Protein AF-A0A7S2YIZ9-F1 (afdb_monomer_lite)

Foldseek 3Di:
DLVVLLVVLVVVCVPDPPCPSVCCLLQPPLQVQLVVLLVQLVCLVVLVQLQLLLDDDQCPPNRPRHDDLPCCVVVVHDPSNSVSNVLSVLSNVLSVQSNVCSVVVRNQVSLVSVLVSLVVCVVSLVSCLVVQRDRPPDDGQDPPVSSVVSVVVSSNSNNSSCVSNPD

Structure (mmCIF, N/CA/C/O backbone):
data_AF-A0A7S2YIZ9-F1
#
_entry.id   AF-A0A7S2YIZ9-F1
#
loop_
_atom_site.group_PDB
_atom_site.id
_atom_site.type_symbol
_atom_site.label_atom_id
_atom_site.label_alt_id
_atom_site.label_comp_id
_atom_site.label_asym_id
_atom_site.label_entity_id
_atom_site.label_seq_id
_atom_site.pdbx_PDB_ins_code
_atom_site.Cartn_x
_atom_site.Cartn_y
_atom_site.Cartn_z
_atom_site.occupancy
_atom_site.B_iso_or_equiv
_atom_site.auth_seq_id
_atom_site.auth_comp_id
_atom_site.auth_asym_id
_atom_site.auth_atom_id
_atom_site.pdbx_PDB_model_num
ATOM 1 N N . GLY A 1 1 ? -8.568 -10.399 -10.401 1.00 89.31 1 GLY A N 1
ATOM 2 C CA . GLY A 1 1 ? -8.151 -8.989 -10.452 1.00 89.31 1 GLY A CA 1
ATOM 3 C C . GLY A 1 1 ? -6.681 -8.906 -10.782 1.00 89.31 1 GLY A C 1
ATOM 4 O O . GLY A 1 1 ? -6.364 -8.804 -11.953 1.00 89.31 1 GLY A O 1
ATOM 5 N N . THR A 1 2 ? -5.806 -9.044 -9.784 1.00 94.69 2 THR A N 1
ATOM 6 C CA . THR A 1 2 ? -4.341 -8.940 -9.934 1.00 94.69 2 THR A CA 1
ATOM 7 C C . THR A 1 2 ? -3.760 -9.773 -11.078 1.00 94.69 2 THR A C 1
ATOM 9 O O . THR A 1 2 ? -3.063 -9.209 -11.907 1.00 94.69 2 THR A O 1
ATOM 12 N N . TYR A 1 3 ? -4.108 -11.063 -11.191 1.00 95.75 3 TYR A N 1
ATOM 13 C CA . TYR A 1 3 ? -3.648 -11.918 -12.300 1.00 95.75 3 TYR A CA 1
ATOM 14 C C . TYR A 1 3 ? -3.951 -11.334 -13.685 1.00 95.75 3 TYR A C 1
ATOM 16 O O . TYR A 1 3 ? -3.060 -11.272 -14.512 1.00 95.75 3 TYR A O 1
ATOM 24 N N . LEU A 1 4 ? -5.153 -10.789 -13.906 1.00 96.50 4 LEU A N 1
ATOM 25 C CA . LEU A 1 4 ? -5.498 -10.164 -15.190 1.00 96.50 4 LEU A CA 1
ATOM 26 C C . LEU A 1 4 ? -4.631 -8.935 -15.493 1.00 96.50 4 LEU A C 1
ATOM 28 O O . LEU A 1 4 ? -4.372 -8.637 -16.653 1.00 96.50 4 LEU A O 1
ATOM 32 N N . VAL A 1 5 ? -4.204 -8.201 -14.460 1.00 96.81 5 VAL A N 1
ATOM 33 C CA . VAL A 1 5 ? -3.287 -7.067 -14.633 1.00 96.81 5 VAL A CA 1
ATOM 34 C C . VAL A 1 5 ? -1.872 -7.564 -14.923 1.00 96.81 5 VAL A C 1
ATOM 36 O O . VAL A 1 5 ? -1.202 -6.972 -15.759 1.00 96.81 5 VAL A O 1
ATOM 39 N N . ILE A 1 6 ? -1.429 -8.651 -14.282 1.00 96.69 6 ILE A N 1
ATOM 40 C CA . ILE A 1 6 ? -0.139 -9.290 -14.581 1.00 96.69 6 ILE A CA 1
ATOM 41 C C . ILE A 1 6 ? -0.124 -9.775 -16.034 1.00 96.69 6 ILE A C 1
ATOM 43 O O . ILE A 1 6 ? 0.756 -9.355 -16.776 1.00 96.69 6 ILE A O 1
ATOM 47 N N . ASP A 1 7 ? -1.135 -10.536 -16.460 1.00 97.06 7 ASP A N 1
ATOM 48 C CA . ASP A 1 7 ? -1.273 -11.028 -17.838 1.00 97.06 7 ASP A CA 1
ATOM 49 C C . ASP A 1 7 ? -1.272 -9.868 -18.846 1.00 97.06 7 ASP A C 1
ATOM 51 O O . ASP A 1 7 ? -0.647 -9.934 -19.904 1.00 97.06 7 ASP A O 1
ATOM 55 N N . PHE A 1 8 ? -1.948 -8.762 -18.515 1.00 97.12 8 PHE A N 1
ATOM 56 C CA . PHE A 1 8 ? -1.928 -7.561 -19.346 1.00 97.12 8 PHE A CA 1
ATOM 57 C C . PHE A 1 8 ? -0.529 -6.934 -19.426 1.00 97.12 8 PHE A C 1
ATOM 59 O O . PHE A 1 8 ? -0.097 -6.549 -20.509 1.00 97.12 8 PHE A O 1
ATOM 66 N N . LEU A 1 9 ? 0.194 -6.834 -18.308 1.00 96.31 9 LEU A N 1
ATOM 67 C CA . LEU A 1 9 ? 1.562 -6.315 -18.295 1.00 96.31 9 LEU A CA 1
ATOM 68 C C . LEU A 1 9 ? 2.528 -7.237 -19.052 1.00 96.31 9 LEU A C 1
ATOM 70 O O . LEU A 1 9 ? 3.397 -6.733 -19.751 1.00 96.31 9 LEU A O 1
ATOM 74 N N . GLU A 1 10 ? 2.357 -8.557 -18.968 1.00 95.94 10 GLU A N 1
ATOM 75 C CA . GLU A 1 10 ? 3.100 -9.539 -19.772 1.00 95.94 10 GLU A CA 1
ATOM 76 C C . GLU A 1 10 ? 2.805 -9.388 -21.268 1.00 95.94 10 GLU A C 1
ATOM 78 O O . GLU A 1 10 ? 3.720 -9.418 -22.088 1.00 95.94 10 GLU A O 1
ATOM 83 N N . PHE A 1 11 ? 1.547 -9.145 -21.641 1.00 96.69 11 PHE A N 1
ATOM 84 C CA . PHE A 1 11 ? 1.198 -8.821 -23.022 1.00 96.69 11 PHE A CA 1
ATOM 85 C C . PHE A 1 11 ? 1.867 -7.520 -23.495 1.00 96.69 11 PHE A C 1
ATOM 87 O O . PHE A 1 11 ? 2.389 -7.473 -24.607 1.00 96.69 11 PHE A O 1
ATOM 94 N N .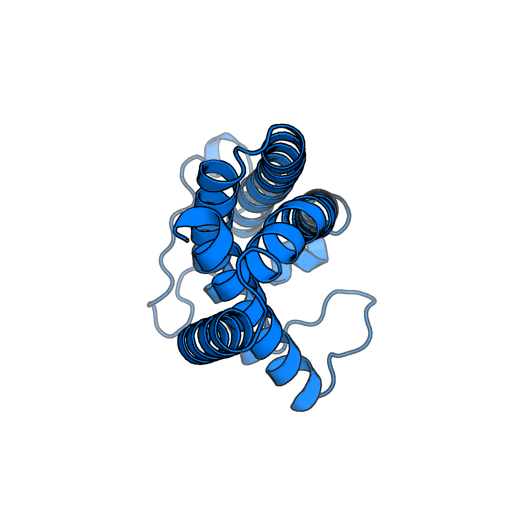 VAL A 1 12 ? 1.882 -6.474 -22.659 1.00 96.12 12 VAL A N 1
ATOM 95 C CA . VAL A 1 12 ? 2.567 -5.205 -22.965 1.00 96.12 12 VAL A CA 1
ATOM 96 C C . VAL A 1 12 ? 4.073 -5.418 -23.130 1.00 96.12 12 VAL A C 1
ATOM 98 O O . VAL A 1 12 ? 4.666 -4.897 -24.070 1.00 96.12 12 VAL A O 1
ATOM 101 N N . GLU A 1 13 ? 4.691 -6.199 -22.251 1.00 95.56 13 GLU A N 1
ATOM 102 C CA . GLU A 1 13 ? 6.101 -6.576 -22.342 1.00 95.56 13 GLU A CA 1
ATOM 103 C C . GLU A 1 13 ? 6.406 -7.324 -23.646 1.00 95.56 13 GLU A C 1
ATOM 105 O O . GLU A 1 13 ? 7.380 -7.005 -24.323 1.00 95.56 13 GLU A O 1
ATOM 110 N N . TRP A 1 14 ? 5.526 -8.243 -24.051 1.00 95.88 14 TRP A N 1
ATOM 111 C CA . TRP A 1 14 ? 5.671 -9.031 -25.274 1.00 95.88 14 TRP A CA 1
ATOM 112 C C . TRP A 1 14 ? 5.594 -8.201 -26.567 1.00 95.88 14 TRP A C 1
ATOM 114 O O . TRP A 1 14 ? 6.283 -8.518 -27.537 1.00 95.88 14 TRP A O 1
ATOM 124 N N . ILE A 1 15 ? 4.768 -7.147 -26.612 1.00 97.00 15 ILE A N 1
ATOM 125 C CA . ILE A 1 15 ? 4.649 -6.286 -27.806 1.00 97.00 15 ILE A CA 1
ATOM 126 C C . ILE A 1 15 ? 5.732 -5.205 -27.889 1.00 97.00 15 ILE A C 1
ATOM 128 O O . ILE A 1 15 ? 5.941 -4.630 -28.961 1.00 97.00 15 ILE A O 1
ATOM 132 N N . LEU A 1 16 ? 6.376 -4.870 -26.769 1.00 95.69 16 LEU A N 1
ATOM 133 C CA . LEU A 1 16 ? 7.404 -3.838 -26.729 1.00 95.69 16 LEU A CA 1
ATOM 134 C C . LEU A 1 16 ? 8.746 -4.381 -27.244 1.00 95.69 16 LEU A C 1
ATOM 136 O O . LEU A 1 16 ? 9.036 -5.568 -27.114 1.00 95.69 16 LEU A O 1
ATOM 140 N N . PRO A 1 17 ? 9.610 -3.522 -27.817 1.00 96.50 17 PRO A N 1
ATOM 141 C CA . PRO A 1 17 ? 10.963 -3.937 -28.159 1.00 96.50 17 PRO A CA 1
ATOM 142 C C . PRO A 1 17 ? 11.723 -4.422 -26.917 1.00 96.50 17 PRO A C 1
ATOM 144 O O . PRO A 1 17 ? 11.559 -3.871 -25.827 1.00 96.50 17 PRO A O 1
ATOM 147 N N . ASN A 1 18 ? 12.597 -5.415 -27.097 1.00 93.12 18 ASN A N 1
ATOM 148 C CA . ASN A 1 18 ? 13.386 -5.999 -26.008 1.00 93.12 18 ASN A CA 1
ATOM 149 C C . ASN A 1 18 ? 14.055 -4.918 -25.139 1.00 93.12 18 ASN A C 1
ATOM 151 O O . ASN A 1 18 ? 14.715 -4.015 -25.657 1.00 93.12 18 ASN A O 1
ATOM 155 N N . GLY A 1 19 ? 13.881 -5.020 -23.819 1.00 90.25 19 GLY A N 1
ATOM 156 C CA . GLY A 1 19 ? 14.438 -4.096 -22.828 1.00 90.25 19 GLY A CA 1
ATOM 157 C C . GLY A 1 19 ? 13.652 -2.796 -22.614 1.00 90.25 19 GLY A C 1
ATOM 158 O O . GLY A 1 19 ? 13.910 -2.100 -21.638 1.00 90.25 19 GLY A O 1
ATOM 159 N N . TYR A 1 20 ? 12.670 -2.445 -23.457 1.00 94.62 20 TYR A N 1
ATOM 160 C CA . TYR A 1 20 ? 11.858 -1.236 -23.230 1.00 94.62 20 TYR A CA 1
ATOM 161 C C . TYR A 1 20 ? 10.965 -1.365 -21.997 1.00 94.62 20 TYR A C 1
ATOM 163 O O . TYR A 1 20 ? 10.809 -0.398 -21.252 1.00 94.62 20 TYR A O 1
ATOM 171 N N . PHE A 1 21 ? 10.380 -2.546 -21.784 1.00 94.56 21 PHE A N 1
ATOM 172 C CA . PHE A 1 21 ? 9.563 -2.801 -20.602 1.00 94.56 21 PHE A CA 1
ATOM 173 C C . PHE A 1 21 ? 10.406 -2.739 -19.326 1.00 94.56 21 PHE A C 1
ATOM 175 O O . PHE A 1 21 ? 10.013 -2.047 -18.393 1.00 94.56 21 PHE A O 1
ATOM 182 N N . ASP A 1 22 ? 11.590 -3.362 -19.323 1.00 91.69 22 ASP A N 1
ATOM 183 C CA . ASP A 1 22 ? 12.531 -3.301 -18.199 1.00 91.69 22 ASP A CA 1
ATOM 184 C C . ASP A 1 22 ? 12.918 -1.857 -17.870 1.00 91.69 22 ASP A C 1
ATOM 186 O O . ASP A 1 22 ? 12.794 -1.424 -16.729 1.00 91.69 22 ASP A O 1
ATOM 190 N N . LEU A 1 23 ? 13.292 -1.063 -18.882 1.00 91.00 23 LEU A N 1
ATOM 191 C CA . LEU A 1 23 ? 13.605 0.356 -18.698 1.00 91.00 23 LEU A CA 1
ATOM 192 C C . LEU A 1 23 ? 12.417 1.130 -18.114 1.00 91.00 23 LEU A C 1
ATOM 194 O O . LEU A 1 23 ? 12.582 1.941 -17.205 1.00 91.00 23 LEU A O 1
ATOM 198 N N . TRP A 1 24 ? 11.207 0.895 -18.618 1.00 92.69 24 TRP A N 1
ATOM 199 C CA . TRP A 1 24 ? 10.020 1.552 -18.082 1.00 92.69 24 TRP A CA 1
ATOM 200 C C . TRP A 1 24 ? 9.763 1.147 -16.624 1.00 92.69 24 TRP A C 1
ATOM 202 O O . TRP A 1 24 ? 9.611 2.027 -15.771 1.00 92.69 24 TRP A O 1
ATOM 212 N N . ARG A 1 25 ? 9.763 -0.155 -16.329 1.00 93.56 25 ARG A N 1
ATOM 213 C CA . ARG A 1 25 ? 9.562 -0.720 -14.991 1.00 93.56 25 ARG A CA 1
ATOM 214 C C . ARG A 1 25 ? 10.587 -0.169 -14.005 1.00 93.56 25 ARG A C 1
ATOM 216 O O . ARG A 1 25 ? 10.210 0.435 -13.003 1.00 93.56 25 ARG A O 1
ATOM 223 N N . ASP A 1 26 ? 11.870 -0.328 -14.305 1.00 87.81 26 ASP A N 1
ATOM 224 C CA . ASP A 1 26 ? 12.954 -0.119 -13.345 1.00 87.81 26 ASP A CA 1
ATOM 225 C C . ASP A 1 26 ? 13.184 1.363 -13.038 1.00 87.81 26 ASP A C 1
ATOM 227 O O . ASP A 1 26 ? 13.432 1.725 -11.887 1.00 87.81 26 ASP A O 1
ATOM 231 N N . TYR A 1 27 ? 13.027 2.245 -14.032 1.00 85.94 27 TYR A N 1
ATOM 232 C CA . TYR A 1 27 ? 13.240 3.680 -13.832 1.00 85.94 27 TYR A CA 1
ATOM 233 C C . TYR A 1 27 ? 12.012 4.421 -13.316 1.00 85.94 27 TYR A C 1
ATOM 235 O O . TYR A 1 27 ? 12.160 5.438 -12.635 1.00 85.94 27 TYR A O 1
ATOM 243 N N . THR A 1 28 ? 10.801 3.968 -13.654 1.00 89.50 28 THR A N 1
ATOM 244 C CA . THR A 1 28 ? 9.597 4.776 -13.402 1.00 89.50 28 THR A CA 1
ATOM 245 C C . THR A 1 28 ? 8.678 4.225 -12.327 1.00 89.50 28 THR A C 1
ATOM 247 O O . THR A 1 28 ? 7.821 4.972 -11.869 1.00 89.50 28 THR A O 1
ATOM 250 N N . TRP A 1 29 ? 8.819 2.971 -11.887 1.00 95.62 29 TRP A N 1
ATOM 251 C CA . TRP A 1 29 ? 7.889 2.408 -10.900 1.00 95.62 29 TRP A CA 1
ATOM 252 C C . TRP A 1 29 ? 8.371 2.545 -9.452 1.00 95.62 29 TRP A C 1
ATOM 254 O O . TRP A 1 29 ? 7.582 3.029 -8.636 1.00 95.62 29 TRP A O 1
ATOM 264 N N . PRO A 1 30 ? 9.623 2.188 -9.087 1.00 96.62 30 PRO A N 1
ATOM 265 C CA . PRO A 1 30 ? 10.024 2.144 -7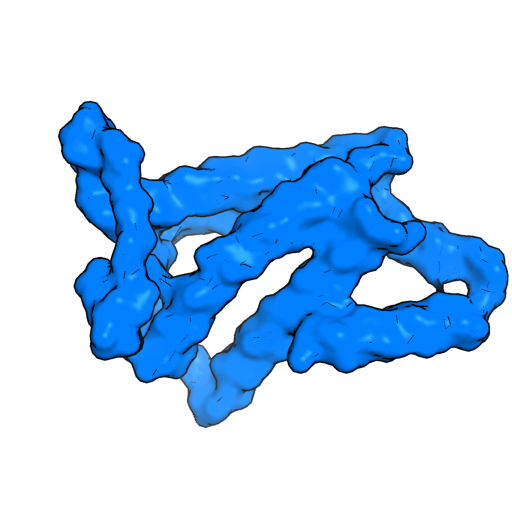.681 1.00 96.62 30 PRO A CA 1
ATOM 266 C C . PRO A 1 30 ? 9.892 3.492 -6.972 1.00 96.62 30 PRO A C 1
ATOM 268 O O . PRO A 1 30 ? 9.367 3.559 -5.862 1.00 96.62 30 PRO A O 1
ATOM 271 N N . VAL A 1 31 ? 10.328 4.579 -7.621 1.00 95.44 31 VAL A N 1
ATOM 272 C CA . VAL A 1 31 ? 10.343 5.907 -6.993 1.00 95.44 31 VAL A CA 1
ATOM 273 C C . VAL A 1 31 ? 8.924 6.444 -6.764 1.00 95.44 31 VAL A C 1
ATOM 275 O O . VAL A 1 31 ? 8.602 6.752 -5.615 1.00 95.44 31 VAL A O 1
ATOM 278 N N . PRO A 1 32 ? 8.030 6.523 -7.771 1.00 95.75 32 PRO A N 1
ATOM 279 C CA . PRO A 1 32 ? 6.666 6.999 -7.547 1.00 95.75 32 PRO A CA 1
ATOM 280 C C . PRO A 1 32 ? 5.854 6.105 -6.608 1.00 95.75 32 PRO A C 1
ATOM 282 O O . PRO A 1 32 ? 5.166 6.628 -5.733 1.00 95.75 32 PRO A O 1
ATOM 285 N N . LEU A 1 33 ? 5.951 4.775 -6.735 1.00 96.88 33 LEU A N 1
ATOM 286 C CA . LEU A 1 33 ? 5.251 3.859 -5.828 1.00 96.88 33 LEU A CA 1
ATOM 287 C C . LEU A 1 33 ? 5.757 4.008 -4.393 1.00 96.88 33 LEU A C 1
ATOM 289 O O . LEU A 1 33 ? 4.956 4.077 -3.463 1.00 96.88 33 LEU A O 1
ATOM 293 N N . GLY A 1 34 ? 7.072 4.121 -4.206 1.00 97.38 34 GLY A N 1
ATOM 294 C CA . GLY A 1 34 ? 7.646 4.318 -2.883 1.00 97.38 34 GLY A CA 1
ATOM 295 C C . GLY A 1 34 ? 7.221 5.645 -2.255 1.00 97.38 34 GLY A C 1
ATOM 296 O O . GLY A 1 34 ? 6.889 5.672 -1.073 1.00 97.38 34 GLY A O 1
ATOM 297 N N . LEU A 1 35 ? 7.119 6.723 -3.041 1.00 97.81 35 LEU A N 1
ATOM 298 C CA . LEU A 1 35 ? 6.596 8.010 -2.567 1.00 97.81 35 LEU A CA 1
ATOM 299 C C . LEU A 1 35 ? 5.126 7.921 -2.140 1.00 97.81 35 LEU A C 1
ATOM 301 O O . LEU A 1 35 ? 4.759 8.494 -1.115 1.00 97.81 35 LEU A O 1
ATOM 305 N N . ILE A 1 36 ? 4.293 7.185 -2.885 1.00 96.44 36 ILE A N 1
ATOM 306 C CA . ILE A 1 36 ? 2.887 6.951 -2.521 1.00 96.44 36 ILE A CA 1
ATOM 307 C C . ILE A 1 36 ? 2.798 6.222 -1.176 1.00 96.44 36 ILE A C 1
ATOM 309 O O . ILE A 1 36 ? 2.051 6.656 -0.302 1.00 96.44 36 ILE A O 1
ATOM 313 N N . TYR A 1 37 ? 3.589 5.164 -0.976 1.00 97.69 37 TYR A N 1
ATOM 314 C CA . TYR A 1 37 ? 3.604 4.410 0.283 1.00 97.69 37 TYR A CA 1
ATOM 315 C C . TYR A 1 37 ? 4.199 5.208 1.447 1.00 97.69 37 TYR A C 1
ATOM 317 O O . TYR A 1 37 ? 3.696 5.131 2.563 1.00 97.69 37 TYR A O 1
ATOM 325 N N . MET A 1 38 ? 5.205 6.051 1.199 1.00 98.31 38 MET A N 1
ATOM 326 C CA . MET A 1 38 ? 5.687 6.998 2.206 1.00 98.31 38 MET A CA 1
ATOM 327 C C . MET A 1 38 ? 4.599 7.985 2.627 1.00 98.31 38 MET A C 1
ATOM 329 O O . MET A 1 38 ? 4.418 8.226 3.820 1.00 98.31 38 MET A O 1
ATOM 333 N N . ALA A 1 39 ? 3.855 8.539 1.669 1.00 97.62 39 ALA A N 1
ATOM 334 C CA . ALA A 1 39 ? 2.753 9.444 1.963 1.00 97.62 39 ALA A CA 1
ATOM 335 C C . ALA A 1 39 ? 1.622 8.738 2.732 1.00 97.62 39 ALA A C 1
ATOM 337 O O . ALA A 1 39 ? 1.119 9.298 3.707 1.00 97.62 39 ALA A O 1
ATOM 338 N N . ALA A 1 40 ? 1.264 7.510 2.342 1.00 94.81 40 ALA A N 1
ATOM 339 C CA . ALA A 1 40 ? 0.287 6.683 3.052 1.00 94.81 40 ALA A CA 1
ATOM 340 C C . ALA A 1 40 ? 0.732 6.400 4.497 1.00 94.81 40 ALA A C 1
ATOM 342 O O . ALA A 1 40 ? -0.002 6.701 5.439 1.00 94.81 40 ALA A O 1
ATOM 343 N N . GLY A 1 41 ? 1.992 5.998 4.686 1.00 97.00 41 GLY A N 1
ATOM 344 C CA . GLY A 1 41 ? 2.553 5.745 6.008 1.00 97.00 41 GLY A CA 1
ATOM 345 C C . GLY A 1 41 ? 2.544 6.977 6.917 1.00 97.00 41 GLY A C 1
ATOM 346 O O . GLY A 1 41 ? 2.228 6.862 8.097 1.00 97.00 41 GLY A O 1
ATOM 347 N N . VAL A 1 42 ? 2.804 8.180 6.387 1.00 97.69 42 VAL A N 1
ATOM 348 C CA . VAL A 1 42 ? 2.629 9.439 7.142 1.00 97.69 42 VAL A CA 1
ATOM 349 C C . VAL A 1 42 ? 1.154 9.690 7.476 1.00 97.69 42 VAL A C 1
ATOM 351 O O . VAL A 1 42 ? 0.837 10.122 8.588 1.00 97.69 42 VAL A O 1
ATOM 354 N N . ALA A 1 43 ? 0.241 9.407 6.545 1.00 94.94 43 ALA A N 1
ATOM 355 C CA . ALA A 1 43 ? -1.191 9.622 6.726 1.00 94.94 43 ALA A CA 1
ATOM 356 C C . ALA A 1 43 ? -1.789 8.770 7.860 1.00 94.94 43 ALA A C 1
ATOM 358 O O . ALA A 1 43 ? -2.661 9.268 8.569 1.00 94.94 43 ALA A O 1
ATOM 359 N N . HIS A 1 44 ? -1.267 7.566 8.120 1.00 95.50 44 HIS A N 1
ATOM 360 C CA . HIS A 1 44 ? -1.667 6.741 9.273 1.00 95.50 44 HIS A CA 1
ATOM 361 C C . HIS A 1 44 ? -1.503 7.471 10.619 1.00 95.50 44 HIS A C 1
ATOM 363 O O . HIS A 1 44 ? -2.267 7.238 11.559 1.00 95.50 44 HIS A O 1
ATOM 369 N N . PHE A 1 45 ? -0.527 8.378 10.724 1.00 96.00 45 PHE A N 1
ATOM 370 C CA . PHE A 1 45 ? -0.292 9.182 11.926 1.00 96.00 45 PHE A CA 1
ATOM 371 C C . PHE A 1 45 ? -0.994 10.538 11.860 1.00 96.00 45 PHE A C 1
ATOM 373 O O . PHE A 1 45 ? -1.594 10.968 12.842 1.00 96.00 45 PHE A O 1
ATOM 380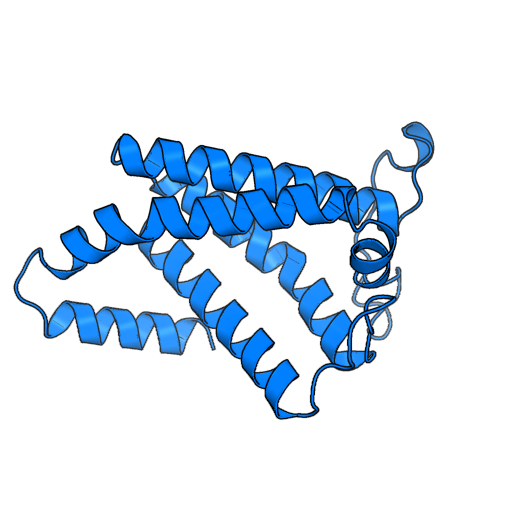 N N . ALA A 1 46 ? -0.939 11.207 10.706 1.00 95.12 46 ALA A N 1
ATOM 381 C CA . ALA A 1 46 ? -1.504 12.545 10.533 1.00 95.12 46 ALA A CA 1
ATOM 382 C C . ALA A 1 46 ? -3.043 12.551 10.510 1.00 95.12 46 ALA A C 1
ATOM 384 O O . ALA A 1 46 ? -3.664 13.515 10.947 1.00 95.12 46 ALA A O 1
ATOM 385 N N . LEU A 1 47 ? -3.656 11.473 10.014 1.00 92.75 47 LEU A N 1
ATOM 386 C CA . LEU A 1 47 ? -5.102 11.297 9.863 1.00 92.75 47 LEU A CA 1
ATOM 387 C C . LEU A 1 47 ? -5.592 10.092 10.673 1.00 92.75 47 LEU A C 1
ATOM 389 O O . LEU A 1 47 ? -6.453 9.339 10.218 1.00 92.75 47 LEU A O 1
ATOM 393 N N . LYS A 1 48 ? -5.034 9.913 11.876 1.00 93.00 48 LYS A N 1
ATOM 394 C CA . LYS A 1 48 ? -5.257 8.757 12.754 1.00 93.00 48 LYS A CA 1
ATOM 395 C C . LYS A 1 48 ? -6.715 8.298 12.793 1.00 93.00 48 LYS A C 1
ATOM 397 O O . LYS A 1 48 ? -6.971 7.142 12.490 1.00 93.00 48 LYS A O 1
ATOM 402 N N . ASP A 1 49 ? -7.654 9.189 13.114 1.00 91.06 49 ASP A N 1
ATOM 403 C CA . ASP A 1 49 ? -9.072 8.829 13.278 1.00 91.06 49 ASP A CA 1
ATOM 404 C C . ASP A 1 49 ? -9.696 8.264 11.993 1.00 91.06 49 ASP A C 1
ATOM 406 O O . ASP A 1 49 ? -10.572 7.406 12.047 1.00 91.06 49 ASP A O 1
ATOM 410 N N . SER A 1 50 ? -9.229 8.720 10.825 1.00 89.31 50 SER A N 1
ATOM 411 C CA . SER A 1 50 ? -9.682 8.190 9.536 1.00 89.31 50 SER A CA 1
ATOM 412 C C . SER A 1 50 ? -9.170 6.774 9.305 1.00 89.31 50 SER A C 1
ATOM 414 O O . SER A 1 50 ? -9.932 5.918 8.869 1.00 89.31 50 SER A O 1
ATOM 416 N N . PHE A 1 51 ? -7.893 6.519 9.591 1.00 91.69 51 PHE A N 1
ATOM 417 C CA . PHE A 1 51 ? -7.275 5.223 9.315 1.00 91.69 51 PHE A CA 1
ATOM 418 C C . PHE A 1 51 ? -7.607 4.167 10.372 1.00 91.69 51 PHE A C 1
ATOM 420 O O . PHE A 1 51 ? -7.830 3.009 10.025 1.00 91.69 51 PHE A O 1
ATOM 427 N N . THR A 1 52 ? -7.737 4.541 11.647 1.00 94.38 52 THR A N 1
ATOM 428 C CA . THR A 1 52 ? -8.205 3.613 12.686 1.00 94.38 52 THR A CA 1
ATOM 429 C C . THR A 1 52 ? -9.639 3.155 12.424 1.00 94.38 52 THR A C 1
ATOM 431 O O . THR A 1 52 ? -9.943 1.986 12.646 1.00 94.38 52 THR A O 1
ATOM 434 N N . ALA A 1 53 ? -10.498 4.016 11.865 1.00 91.75 53 ALA A N 1
ATOM 435 C CA . ALA A 1 53 ? -11.854 3.640 11.458 1.00 91.75 53 ALA A CA 1
ATOM 436 C C . ALA A 1 53 ? -11.890 2.585 10.333 1.00 91.75 53 ALA A C 1
ATOM 438 O O . ALA A 1 53 ? -12.888 1.878 10.185 1.00 91.75 53 ALA A O 1
ATOM 439 N N . MET A 1 54 ? -10.816 2.459 9.545 1.00 91.44 54 MET A N 1
ATOM 440 C CA . MET A 1 54 ? -10.701 1.458 8.478 1.00 91.44 54 MET A CA 1
ATOM 441 C C . MET A 1 54 ? -10.250 0.087 8.992 1.00 91.44 54 MET A C 1
ATOM 443 O O . MET A 1 54 ? -10.343 -0.895 8.253 1.00 91.44 54 MET A O 1
ATOM 447 N N . VAL A 1 55 ? -9.759 -0.008 10.233 1.00 94.69 55 VAL A N 1
ATOM 448 C CA . VAL A 1 55 ? -9.327 -1.286 10.803 1.00 94.69 55 VAL A CA 1
ATOM 449 C C . VAL A 1 55 ? -10.561 -2.144 11.105 1.00 94.69 55 VAL A C 1
ATOM 451 O O . VAL A 1 55 ? -11.401 -1.726 11.905 1.00 94.69 55 VAL A O 1
ATOM 454 N N . PRO A 1 56 ? -10.682 -3.354 10.523 1.00 95.25 56 PRO A N 1
ATOM 455 C CA . PRO A 1 56 ? -11.811 -4.227 10.814 1.00 95.25 56 PRO A CA 1
ATOM 456 C C . PRO A 1 56 ? -11.786 -4.647 12.293 1.00 95.25 56 PRO A C 1
ATOM 458 O O . PRO A 1 56 ? -10.760 -5.157 12.752 1.00 95.25 56 PRO A O 1
ATOM 461 N N . PRO A 1 57 ? -12.880 -4.487 13.057 1.00 94.56 57 PRO A N 1
ATOM 462 C CA . PRO A 1 57 ? -12.961 -4.993 14.422 1.00 94.56 57 PRO A CA 1
ATOM 463 C C . PRO A 1 57 ? -12.792 -6.515 14.483 1.00 94.56 57 PRO A C 1
ATOM 465 O O . PRO A 1 57 ? -13.170 -7.235 13.550 1.00 94.56 57 PRO A O 1
ATOM 468 N N . ILE A 1 58 ? -12.287 -7.031 15.605 1.00 95.50 58 ILE A N 1
ATOM 469 C CA . ILE A 1 58 ? -12.240 -8.479 15.856 1.00 95.50 58 ILE A CA 1
ATOM 470 C C . ILE A 1 58 ? -13.654 -9.063 15.719 1.00 95.50 58 ILE A C 1
ATOM 472 O O . ILE A 1 58 ? -14.615 -8.527 16.267 1.00 95.50 58 ILE A O 1
ATOM 476 N N . GLY A 1 59 ? -13.782 -10.167 14.983 1.00 94.62 59 GLY A N 1
ATOM 477 C CA . GLY A 1 59 ? -15.064 -10.817 14.708 1.00 94.62 59 GLY A CA 1
ATOM 478 C C . GLY A 1 59 ? -15.735 -10.394 13.397 1.00 94.62 59 GLY A C 1
ATOM 479 O O . GLY A 1 59 ? -16.772 -10.959 13.042 1.00 94.62 59 GLY A O 1
ATOM 480 N N . THR A 1 60 ? -15.149 -9.457 12.646 1.00 94.75 60 THR A N 1
ATOM 481 C CA . THR A 1 60 ? -15.676 -9.024 11.341 1.00 94.75 60 THR A CA 1
ATOM 482 C C . THR A 1 60 ? -15.845 -10.204 10.367 1.00 94.75 60 THR A C 1
ATOM 484 O O . THR A 1 60 ? -15.077 -11.171 10.384 1.00 94.75 60 THR A O 1
ATOM 487 N N . TRP A 1 61 ? -16.889 -10.124 9.531 1.00 94.12 61 TRP A N 1
ATOM 488 C CA . TRP A 1 61 ? -17.338 -11.162 8.588 1.00 94.12 61 TRP A CA 1
ATOM 489 C C . TRP A 1 61 ? -17.675 -12.504 9.251 1.00 94.12 61 TRP A C 1
ATOM 491 O O . TRP A 1 61 ? -17.232 -13.559 8.806 1.00 94.12 61 TRP A O 1
ATOM 501 N N . GLY A 1 62 ? -18.457 -12.472 10.334 1.00 91.44 62 GLY A N 1
ATOM 502 C CA . GLY A 1 62 ? -18.917 -13.696 10.999 1.00 91.44 62 GLY A CA 1
ATOM 503 C C . GLY A 1 62 ? -17.791 -14.464 11.692 1.00 91.44 62 GLY A C 1
ATOM 504 O O . GLY A 1 62 ? -17.831 -15.688 11.763 1.00 91.44 62 GLY A O 1
ATOM 505 N N . GLY A 1 63 ? -16.776 -13.750 12.181 1.00 92.25 63 GLY A N 1
ATOM 506 C CA . GLY A 1 63 ? -15.655 -14.339 12.902 1.00 92.25 63 GLY A CA 1
ATOM 507 C C . GLY A 1 63 ? -14.443 -14.694 12.047 1.00 92.25 63 GLY A C 1
ATOM 508 O O . GLY A 1 63 ? -13.497 -15.235 12.609 1.00 92.25 63 GLY A O 1
ATOM 509 N N . LEU A 1 64 ? -14.427 -14.382 10.745 1.00 93.25 64 LEU A N 1
ATOM 510 C CA . LEU A 1 64 ? -13.263 -14.629 9.882 1.00 93.25 64 LEU A CA 1
ATOM 511 C C . LEU A 1 64 ? -12.070 -13.728 10.229 1.00 93.25 64 LEU A C 1
ATOM 513 O O . LEU A 1 64 ? -10.921 -14.152 10.122 1.00 93.25 64 LEU A O 1
ATOM 517 N N . TRP A 1 65 ? -12.324 -12.490 10.659 1.00 94.62 65 TRP A N 1
ATOM 518 C CA . TRP A 1 65 ? -11.269 -11.572 11.076 1.00 94.62 65 TRP A CA 1
ATOM 519 C C . TRP A 1 65 ? -10.931 -11.749 12.562 1.00 94.62 65 TRP A C 1
ATOM 521 O O . TRP A 1 65 ? -11.633 -11.243 13.437 1.00 94.62 65 TRP A O 1
ATOM 531 N N . GLN A 1 66 ? -9.846 -12.473 12.843 1.00 95.38 66 GLN A N 1
ATOM 532 C CA . GLN A 1 66 ? -9.339 -12.752 14.200 1.00 95.38 66 GLN A CA 1
ATOM 533 C C . GLN A 1 66 ? -7.864 -12.361 14.340 1.00 95.38 66 GLN A C 1
ATOM 535 O O . GLN A 1 66 ? -7.075 -13.058 14.978 1.00 95.38 66 GLN A O 1
ATOM 540 N N . VAL A 1 67 ? -7.455 -11.280 13.674 1.00 94.56 67 VAL A N 1
ATOM 541 C CA . VAL A 1 67 ? -6.050 -10.866 13.674 1.00 94.56 67 VAL A CA 1
ATOM 542 C C . VAL A 1 67 ? -5.676 -10.374 15.075 1.00 94.56 67 VAL A C 1
ATOM 544 O O . VAL A 1 67 ? -6.353 -9.477 15.577 1.00 94.56 67 VAL A O 1
ATOM 547 N N . PRO A 1 68 ? -4.632 -10.931 15.716 1.00 95.06 68 PRO A N 1
ATOM 548 C CA . PRO A 1 68 ? -4.213 -10.507 17.044 1.00 95.06 68 PRO A CA 1
ATOM 549 C C . PRO A 1 68 ? -3.443 -9.181 16.995 1.00 95.06 68 PRO A C 1
ATOM 551 O O . PRO A 1 68 ? -2.716 -8.911 16.038 1.00 95.06 68 PRO A O 1
ATOM 554 N N . ALA A 1 69 ? -3.518 -8.416 18.086 1.00 95.38 69 ALA A N 1
ATOM 555 C CA . ALA A 1 69 ? -2.730 -7.203 18.317 1.00 95.38 69 ALA A CA 1
ATOM 556 C C . ALA A 1 69 ? -1.678 -7.441 19.425 1.00 95.38 69 ALA A C 1
ATOM 558 O O . ALA A 1 69 ? -1.837 -6.975 20.559 1.00 95.38 69 ALA A O 1
ATOM 559 N N . PRO A 1 70 ? -0.628 -8.246 19.167 1.00 94.31 70 PRO A N 1
ATOM 560 C CA . PRO A 1 70 ? 0.304 -8.662 20.207 1.00 94.31 70 PRO A CA 1
ATOM 561 C C . PRO A 1 70 ? 1.079 -7.471 20.772 1.00 94.31 70 PRO A C 1
ATOM 563 O O . PRO A 1 70 ? 1.758 -6.744 20.055 1.00 94.31 70 PRO A O 1
ATOM 566 N N . GLY A 1 71 ? 1.016 -7.305 22.093 1.00 90.81 71 GLY A N 1
ATOM 567 C CA . GLY A 1 71 ? 1.733 -6.234 22.781 1.00 90.81 71 GLY A CA 1
ATOM 568 C C . GLY A 1 71 ? 1.039 -4.871 22.744 1.00 90.81 71 GLY A C 1
ATOM 569 O O . GLY A 1 71 ? 1.590 -3.941 23.326 1.00 90.81 71 GLY A O 1
ATOM 570 N N . ALA A 1 72 ? -0.161 -4.754 22.158 1.00 93.81 72 ALA A N 1
ATOM 571 C CA . ALA A 1 72 ? -0.953 -3.521 22.200 1.00 93.81 72 ALA A CA 1
ATOM 572 C C . ALA A 1 72 ? -1.170 -3.030 23.644 1.00 93.81 72 ALA A C 1
ATOM 574 O O . ALA A 1 72 ? -0.873 -1.876 23.946 1.00 93.81 72 ALA A O 1
ATOM 575 N N . ASP A 1 73 ? -1.522 -3.938 24.563 1.00 93.75 73 ASP A N 1
ATOM 576 C CA . ASP A 1 73 ? -1.708 -3.627 25.989 1.00 93.75 73 ASP A CA 1
ATOM 577 C C . ASP A 1 73 ? -0.444 -3.048 26.640 1.00 93.75 73 ASP A C 1
ATOM 579 O O . ASP A 1 73 ? -0.510 -2.110 27.432 1.00 93.75 73 ASP A O 1
ATOM 583 N N . LYS A 1 74 ? 0.737 -3.575 26.283 1.00 95.06 74 LYS A N 1
ATOM 584 C CA . LYS A 1 74 ? 2.029 -3.102 26.815 1.00 95.06 74 LYS A CA 1
ATOM 585 C C . LYS A 1 74 ? 2.394 -1.714 26.298 1.00 95.06 74 LYS A C 1
ATOM 587 O O . LYS A 1 74 ? 3.140 -0.997 26.957 1.00 95.06 74 LYS A O 1
ATOM 592 N N . LEU A 1 75 ? 1.896 -1.366 25.115 1.00 94.12 75 LEU A N 1
ATOM 593 C CA . LEU A 1 75 ? 2.094 -0.069 24.477 1.00 94.12 75 LEU A CA 1
ATOM 594 C C . LEU A 1 75 ? 0.985 0.932 24.841 1.00 94.12 75 LEU A C 1
ATOM 596 O O . LEU A 1 75 ? 1.055 2.081 24.416 1.00 94.12 75 LEU A O 1
ATOM 600 N N . GLY A 1 76 ? -0.027 0.515 25.615 1.00 96.12 76 GLY A N 1
ATOM 601 C CA . GLY A 1 76 ? -1.188 1.344 25.941 1.00 96.12 76 GLY A CA 1
ATOM 602 C C . GLY A 1 76 ? -2.036 1.701 24.718 1.00 96.12 76 GLY A C 1
ATOM 603 O O . GLY A 1 76 ? -2.667 2.755 24.705 1.00 96.12 76 GLY A O 1
ATOM 604 N N . LEU A 1 77 ? -2.014 0.857 23.683 1.00 96.69 77 LEU A N 1
ATOM 605 C CA . LEU A 1 77 ? -2.718 1.073 22.422 1.00 96.69 77 LEU A CA 1
ATOM 606 C C . LEU A 1 77 ? -4.016 0.276 22.379 1.00 96.69 77 LEU A C 1
ATOM 608 O O . LEU A 1 77 ? -4.064 -0.877 22.809 1.00 96.69 77 LEU A O 1
ATOM 612 N N . LYS A 1 78 ? -5.047 0.860 21.772 1.00 96.81 78 LYS A N 1
ATOM 613 C CA . LYS A 1 78 ? -6.231 0.108 21.355 1.00 96.81 78 LYS A CA 1
ATOM 614 C C . LYS A 1 78 ? -5.906 -0.803 20.173 1.00 96.81 78 LYS A C 1
ATOM 616 O O . LYS A 1 78 ? -4.904 -0.626 19.477 1.00 96.81 78 LYS A O 1
ATOM 621 N N . TYR A 1 79 ? -6.792 -1.761 19.923 1.00 96.31 79 TYR A N 1
ATOM 622 C CA . TYR A 1 79 ? -6.672 -2.726 18.833 1.00 96.31 79 TYR A CA 1
ATOM 623 C C . TYR A 1 79 ? -6.462 -2.051 17.466 1.00 96.31 79 TYR A C 1
ATOM 625 O O . TYR A 1 79 ? -5.506 -2.342 16.747 1.00 96.31 79 TYR A O 1
ATOM 633 N N . GLU A 1 80 ? -7.330 -1.101 17.133 1.00 95.69 80 GLU A N 1
ATOM 634 C CA . GLU A 1 80 ? -7.307 -0.351 15.884 1.00 95.69 80 GLU A CA 1
ATOM 635 C C . GLU A 1 80 ? -6.075 0.550 15.765 1.00 95.69 80 GLU A C 1
ATOM 637 O O . GLU A 1 80 ? -5.490 0.673 14.693 1.00 95.69 80 GLU A O 1
ATOM 642 N N . GLU A 1 81 ? -5.620 1.125 16.878 1.00 96.69 81 GLU A N 1
ATOM 643 C CA . GLU A 1 81 ? -4.419 1.959 16.911 1.00 96.69 81 GLU A CA 1
ATOM 644 C C . GLU A 1 81 ? -3.163 1.127 16.671 1.00 96.69 81 GLU A C 1
ATOM 646 O O . GLU A 1 81 ? -2.303 1.535 15.893 1.00 96.69 81 GLU A O 1
ATOM 651 N N . PHE A 1 82 ? -3.078 -0.059 17.281 1.00 97.38 82 PHE A N 1
ATOM 652 C CA . PHE A 1 82 ? -1.989 -0.993 17.029 1.00 97.38 82 PHE A CA 1
ATOM 653 C C . PHE A 1 82 ? -1.900 -1.311 15.537 1.00 97.38 82 PHE A C 1
ATOM 655 O O . PHE A 1 82 ? -0.843 -1.104 14.936 1.00 97.38 82 PHE A O 1
ATOM 662 N N . HIS A 1 83 ? -3.008 -1.757 14.927 1.00 96.56 83 HIS A N 1
ATOM 663 C CA . HIS A 1 83 ? -3.006 -2.144 13.518 1.00 96.56 83 HIS A CA 1
ATOM 664 C C . HIS A 1 83 ? -2.756 -0.978 12.564 1.00 96.56 83 HIS A C 1
ATOM 666 O O . HIS A 1 83 ? -2.053 -1.157 11.569 1.00 96.56 83 HIS A O 1
ATOM 672 N N . ASN A 1 84 ? -3.253 0.212 12.894 1.00 96.25 84 ASN A N 1
ATOM 673 C CA . ASN A 1 84 ? -2.966 1.434 12.159 1.00 96.25 84 ASN A CA 1
ATOM 674 C C . ASN A 1 84 ? -1.472 1.804 12.216 1.00 96.25 84 ASN A C 1
ATOM 676 O O . ASN A 1 84 ? -0.859 2.083 11.191 1.00 96.25 84 ASN A O 1
ATOM 680 N N . TYR A 1 85 ? -0.841 1.780 13.389 1.00 96.94 85 TYR A N 1
ATOM 681 C CA . TYR A 1 85 ? 0.531 2.277 13.513 1.00 96.94 85 TYR A CA 1
ATOM 682 C C . TYR A 1 85 ? 1.580 1.345 12.918 1.00 96.94 85 TYR A C 1
ATOM 684 O O . TYR A 1 85 ? 2.472 1.829 12.223 1.00 96.94 85 TYR A O 1
ATOM 692 N N . TRP A 1 86 ? 1.508 0.027 13.151 1.00 96.12 86 TRP A N 1
ATOM 693 C CA . TRP A 1 86 ? 2.528 -0.863 12.580 1.00 96.12 86 TRP A CA 1
ATOM 694 C C . TRP A 1 86 ? 2.447 -0.879 11.051 1.00 96.12 86 TRP A C 1
ATOM 696 O O . TRP A 1 86 ? 3.486 -0.848 10.395 1.00 96.12 86 TRP A O 1
ATOM 706 N N . SER A 1 87 ? 1.233 -0.862 10.485 1.00 96.81 87 SER A N 1
ATOM 707 C CA . SER A 1 87 ? 1.057 -0.802 9.033 1.00 96.81 87 SER A CA 1
ATOM 708 C C . SER A 1 87 ? 1.589 0.518 8.478 1.00 96.81 87 SER A C 1
ATOM 710 O O . SER A 1 87 ? 2.352 0.479 7.522 1.00 96.81 87 SER A O 1
ATOM 712 N N . GLY A 1 88 ? 1.343 1.650 9.147 1.00 97.69 88 GLY A N 1
ATOM 713 C CA . GLY A 1 88 ? 1.891 2.951 8.746 1.00 97.69 88 GLY A CA 1
ATOM 714 C C . GLY A 1 88 ? 3.425 3.004 8.775 1.00 97.69 88 GLY A C 1
ATOM 715 O O . GLY A 1 88 ? 4.051 3.541 7.861 1.00 97.69 88 GLY A O 1
ATOM 716 N N . ILE A 1 89 ? 4.058 2.383 9.780 1.00 98.06 89 ILE A N 1
ATOM 717 C CA . ILE A 1 89 ? 5.525 2.220 9.829 1.00 98.06 89 ILE A CA 1
ATOM 718 C C . ILE A 1 89 ? 6.006 1.369 8.651 1.00 98.06 89 ILE A C 1
ATOM 720 O O . ILE A 1 89 ? 6.990 1.723 7.999 1.00 98.06 89 ILE A O 1
ATOM 724 N N . CYS A 1 90 ? 5.330 0.252 8.377 1.00 98.12 90 CYS A N 1
ATOM 725 C CA . CYS A 1 90 ? 5.679 -0.638 7.275 1.00 98.12 90 CYS A CA 1
ATOM 726 C C . CYS A 1 90 ? 5.494 0.024 5.905 1.00 98.12 90 CYS A C 1
ATOM 728 O O . CYS A 1 90 ? 6.340 -0.173 5.038 1.00 98.12 90 CYS A O 1
ATOM 730 N N . GLU A 1 91 ? 4.448 0.824 5.706 1.00 98.25 91 GLU A N 1
ATOM 731 C CA . GLU A 1 91 ? 4.226 1.568 4.465 1.00 98.25 91 GLU A CA 1
ATOM 732 C C . GLU A 1 91 ? 5.306 2.631 4.268 1.00 98.25 91 GLU A C 1
ATOM 734 O O . GLU A 1 91 ? 5.936 2.680 3.212 1.00 98.25 91 GLU A O 1
ATOM 739 N N . PHE A 1 92 ? 5.604 3.419 5.307 1.00 98.44 92 PHE A N 1
ATOM 740 C CA . PHE A 1 92 ? 6.648 4.435 5.227 1.00 98.44 92 PHE A CA 1
ATOM 741 C C . PHE A 1 92 ? 8.028 3.825 4.973 1.00 98.44 92 PHE A C 1
ATOM 743 O O . PHE A 1 92 ? 8.730 4.214 4.037 1.00 98.44 92 PHE A O 1
ATOM 750 N N . GLY A 1 93 ? 8.413 2.846 5.794 1.00 98.31 93 GLY A N 1
ATOM 751 C CA . GLY A 1 93 ? 9.702 2.171 5.688 1.00 98.31 93 GLY A CA 1
ATOM 752 C C . GLY A 1 93 ? 9.838 1.389 4.384 1.00 98.31 93 GLY A C 1
ATOM 753 O O . GLY A 1 93 ? 10.859 1.496 3.712 1.00 98.31 93 GLY A O 1
ATOM 754 N N . GLY A 1 94 ? 8.799 0.652 3.988 1.00 98.00 94 GLY A N 1
ATOM 755 C CA . GLY A 1 94 ? 8.764 -0.084 2.728 1.00 98.00 94 GLY A CA 1
ATOM 756 C C . GLY A 1 94 ? 8.855 0.842 1.518 1.00 98.00 94 GLY A C 1
ATOM 757 O O . GLY A 1 94 ? 9.632 0.569 0.606 1.00 98.00 94 GLY A O 1
ATOM 758 N N . GLY A 1 95 ? 8.143 1.973 1.532 1.00 98.12 95 GLY A N 1
ATOM 759 C CA . GLY A 1 95 ? 8.214 2.980 0.474 1.00 98.12 95 GLY A CA 1
ATOM 760 C C . GLY A 1 95 ? 9.601 3.617 0.353 1.00 98.12 95 GLY A C 1
ATOM 761 O O . GLY A 1 95 ? 10.150 3.703 -0.747 1.00 98.12 95 GLY A O 1
ATOM 762 N N . ALA A 1 96 ? 10.217 3.978 1.483 1.00 98.06 96 ALA A N 1
ATOM 763 C CA . ALA A 1 96 ? 11.581 4.504 1.511 1.00 98.06 96 ALA A CA 1
ATOM 764 C C . ALA A 1 96 ? 12.603 3.476 0.993 1.00 98.06 96 ALA A C 1
ATOM 766 O O . ALA A 1 96 ? 13.458 3.803 0.168 1.00 98.06 96 ALA A O 1
ATOM 767 N N . LEU A 1 97 ? 12.488 2.216 1.428 1.00 97.81 97 LEU A N 1
ATOM 768 C CA . LEU A 1 97 ? 13.329 1.123 0.943 1.00 97.81 97 LEU A CA 1
ATOM 769 C C . LEU A 1 97 ? 13.130 0.862 -0.553 1.00 97.81 97 LEU A C 1
ATOM 771 O O . LEU A 1 97 ? 14.106 0.564 -1.233 1.00 97.81 97 LEU A O 1
ATOM 775 N N . LEU A 1 98 ? 11.911 0.999 -1.083 1.00 98.06 98 LEU A N 1
ATOM 776 C CA . LEU A 1 98 ? 11.647 0.822 -2.510 1.00 98.06 98 LEU A CA 1
ATOM 777 C C . LEU A 1 98 ? 12.289 1.926 -3.353 1.00 98.06 98 LEU A C 1
ATOM 779 O O . LEU A 1 98 ? 12.882 1.618 -4.385 1.00 98.06 98 LEU A O 1
ATOM 783 N N . ILE A 1 99 ? 12.241 3.185 -2.905 1.00 97.44 99 ILE A N 1
ATOM 784 C CA . ILE A 1 99 ? 12.949 4.292 -3.570 1.00 97.44 99 ILE A CA 1
ATOM 785 C C . ILE A 1 99 ? 14.451 4.003 -3.607 1.00 97.44 99 ILE A C 1
ATOM 787 O O . ILE A 1 99 ? 15.060 4.041 -4.674 1.00 97.44 99 ILE A O 1
ATOM 791 N N . LEU A 1 100 ? 15.048 3.677 -2.456 1.00 96.06 100 LEU A N 1
ATOM 792 C CA . LEU A 1 100 ? 16.481 3.384 -2.365 1.00 96.06 100 LEU A CA 1
ATOM 793 C C . LEU A 1 100 ? 16.867 2.149 -3.190 1.00 96.06 100 LEU A C 1
ATOM 795 O O . LEU A 1 100 ? 17.902 2.151 -3.853 1.00 96.06 100 LEU A O 1
ATOM 799 N N . GLY A 1 101 ? 16.025 1.114 -3.177 1.00 93.38 101 GLY A N 1
ATOM 800 C CA . GLY A 1 101 ? 16.180 -0.086 -3.991 1.00 93.38 101 GLY A CA 1
ATOM 801 C C . GLY A 1 101 ? 16.140 0.233 -5.481 1.00 93.38 101 GLY A C 1
ATOM 802 O O . GLY A 1 101 ? 17.027 -0.196 -6.206 1.00 93.38 101 GLY A O 1
ATOM 803 N N . GLY A 1 102 ? 15.188 1.050 -5.937 1.00 92.62 102 GLY A N 1
ATOM 804 C CA . GLY A 1 102 ? 15.107 1.496 -7.329 1.00 92.62 102 GLY A CA 1
ATOM 805 C C . GLY A 1 102 ? 16.336 2.286 -7.777 1.00 92.62 102 GLY A C 1
ATOM 806 O O . GLY A 1 102 ? 16.923 1.973 -8.807 1.00 92.62 102 GLY A O 1
ATOM 807 N N . LEU A 1 103 ? 16.789 3.253 -6.970 1.00 91.62 103 LEU A N 1
ATOM 808 C CA . LEU A 1 103 ? 17.987 4.051 -7.274 1.00 91.62 103 LEU A CA 1
ATOM 809 C C . LEU A 1 103 ? 19.270 3.203 -7.336 1.00 91.62 103 LEU A C 1
ATOM 811 O O . 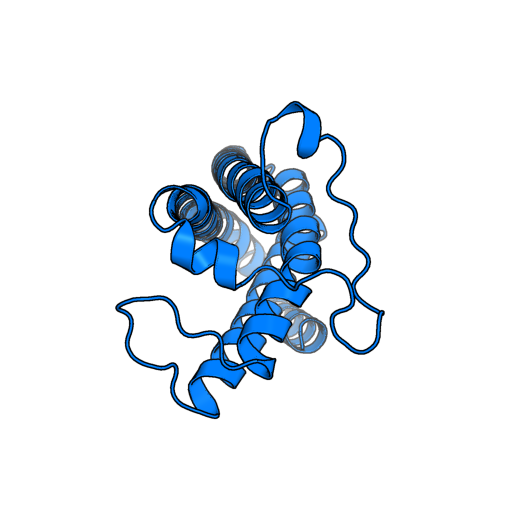LEU A 1 103 ? 20.183 3.517 -8.098 1.00 91.62 103 LEU A O 1
ATOM 815 N N . ASN A 1 104 ? 19.325 2.114 -6.564 1.00 90.81 104 ASN A N 1
ATOM 816 C CA . ASN A 1 104 ? 20.442 1.170 -6.544 1.00 90.81 104 ASN A CA 1
ATOM 817 C C . ASN A 1 104 ? 20.229 -0.060 -7.452 1.00 90.81 104 ASN A C 1
ATOM 819 O O . ASN A 1 104 ? 21.028 -0.991 -7.382 1.00 90.81 104 ASN A O 1
ATOM 823 N N . HIS A 1 105 ? 19.186 -0.083 -8.293 1.00 85.25 105 HIS A N 1
ATOM 824 C CA . HIS A 1 105 ? 18.825 -1.211 -9.172 1.00 85.25 105 HIS A CA 1
ATOM 825 C C . HIS A 1 105 ? 18.614 -2.558 -8.438 1.00 85.25 105 HIS A C 1
ATOM 827 O O . HIS A 1 105 ? 18.840 -3.630 -8.995 1.00 85.25 105 HIS A O 1
ATOM 833 N N . ALA A 1 106 ? 18.160 -2.513 -7.182 1.00 90.81 106 ALA A N 1
ATOM 834 C CA . ALA A 1 106 ? 17.803 -3.668 -6.356 1.00 90.81 106 ALA A CA 1
ATOM 835 C C . ALA A 1 106 ? 16.419 -3.510 -5.667 1.00 90.81 106 ALA A C 1
ATOM 837 O O . ALA A 1 106 ? 16.330 -3.551 -4.433 1.00 90.81 106 ALA A O 1
ATOM 838 N N . PRO A 1 107 ? 15.317 -3.282 -6.416 1.00 94.00 107 PRO A N 1
ATOM 839 C CA . PRO A 1 107 ? 13.993 -3.041 -5.837 1.00 94.00 107 PRO A CA 1
ATOM 840 C C . PRO A 1 107 ? 13.262 -4.311 -5.368 1.00 94.00 107 PRO A C 1
ATOM 842 O O . PRO A 1 107 ? 12.203 -4.192 -4.754 1.00 94.00 107 PRO A O 1
ATOM 845 N N . GLN A 1 108 ? 13.794 -5.512 -5.623 1.00 95.88 108 GLN A N 1
ATOM 846 C CA . GLN A 1 108 ? 13.048 -6.773 -5.517 1.00 95.88 108 GLN A CA 1
ATOM 847 C C . GLN A 1 108 ? 12.584 -7.071 -4.087 1.00 95.88 108 GLN A C 1
ATOM 849 O O . GLN A 1 108 ? 11.412 -7.365 -3.859 1.00 95.88 108 GLN A O 1
ATOM 854 N N . ILE A 1 109 ? 13.483 -6.960 -3.101 1.00 96.38 109 ILE A N 1
ATOM 855 C CA . ILE A 1 109 ? 13.145 -7.225 -1.693 1.00 96.38 109 ILE A CA 1
ATOM 856 C C . ILE A 1 109 ? 12.145 -6.182 -1.161 1.00 96.38 109 ILE A C 1
ATOM 858 O O . ILE A 1 109 ? 11.113 -6.590 -0.624 1.00 96.38 109 ILE A O 1
ATOM 862 N N . PRO A 1 110 ? 12.373 -4.860 -1.316 1.00 96.94 110 PRO A N 1
ATOM 863 C CA . PRO A 1 110 ? 11.377 -3.862 -0.927 1.00 96.94 110 PRO A CA 1
ATOM 864 C C . PRO A 1 110 ? 10.017 -4.059 -1.607 1.00 96.94 110 PRO A C 1
ATOM 866 O O . PRO A 1 110 ? 8.988 -3.977 -0.938 1.00 96.94 110 PRO A O 1
ATOM 869 N N . ALA A 1 111 ? 10.002 -4.367 -2.908 1.00 97.62 111 ALA A N 1
ATOM 870 C CA . ALA A 1 111 ? 8.775 -4.630 -3.653 1.00 97.62 111 ALA A CA 1
ATOM 871 C C . ALA A 1 111 ? 8.037 -5.858 -3.113 1.00 97.62 111 ALA A C 1
ATOM 873 O O . ALA A 1 111 ? 6.828 -5.800 -2.908 1.00 97.62 111 ALA A O 1
ATOM 874 N N . PHE A 1 112 ? 8.751 -6.941 -2.801 1.00 98.12 112 PHE A N 1
ATOM 875 C CA . PHE A 1 112 ? 8.157 -8.131 -2.199 1.00 98.12 112 PHE A CA 1
ATOM 876 C C . PHE A 1 112 ? 7.546 -7.843 -0.820 1.00 98.12 112 PHE A C 1
ATOM 878 O O . PHE A 1 112 ? 6.426 -8.263 -0.532 1.00 98.12 112 PHE A O 1
ATOM 885 N N . LEU A 1 113 ? 8.242 -7.086 0.032 1.00 97.94 113 LEU A N 1
ATOM 886 C CA . LEU A 1 113 ? 7.717 -6.704 1.346 1.00 97.94 113 LEU A CA 1
ATOM 887 C C . LEU A 1 113 ? 6.462 -5.832 1.220 1.00 97.94 113 LEU A C 1
ATOM 889 O O . LEU A 1 113 ? 5.483 -6.062 1.931 1.00 97.94 113 LEU A O 1
ATOM 893 N N . LEU A 1 114 ? 6.456 -4.879 0.284 1.00 98.06 114 LEU A N 1
ATOM 894 C CA . LEU A 1 114 ? 5.282 -4.060 -0.010 1.00 98.06 114 LEU A CA 1
ATOM 895 C C . LEU A 1 114 ? 4.148 -4.874 -0.637 1.00 98.06 114 LEU A C 1
ATOM 897 O O . LEU A 1 114 ? 2.991 -4.626 -0.312 1.00 98.06 114 LEU A O 1
ATOM 901 N N . PHE A 1 115 ? 4.439 -5.886 -1.456 1.00 97.94 115 PHE A N 1
ATOM 902 C CA . PHE A 1 115 ? 3.439 -6.828 -1.961 1.00 97.94 115 PHE A CA 1
ATOM 903 C C . PHE A 1 115 ? 2.738 -7.559 -0.808 1.00 97.94 115 PHE A C 1
ATOM 905 O O . PHE A 1 115 ? 1.508 -7.547 -0.724 1.00 97.94 115 PHE A O 1
ATOM 912 N N . LEU A 1 116 ? 3.512 -8.135 0.120 1.00 97.88 116 LEU A N 1
ATOM 913 C CA . LEU A 1 116 ? 2.979 -8.819 1.303 1.00 97.88 116 LEU A CA 1
ATOM 914 C C . LEU A 1 116 ? 2.166 -7.877 2.193 1.00 97.88 116 LEU A C 1
ATOM 916 O O . LEU A 1 116 ? 1.067 -8.236 2.618 1.00 97.88 116 LEU A O 1
ATOM 920 N N . LEU A 1 117 ? 2.678 -6.670 2.443 1.00 97.62 117 LEU A N 1
ATOM 921 C CA . LEU A 1 117 ? 1.976 -5.652 3.218 1.00 97.62 117 LEU A CA 1
ATOM 922 C C . LEU A 1 117 ? 0.643 -5.291 2.562 1.00 97.62 117 LEU A C 1
ATOM 924 O O . LEU A 1 117 ? -0.390 -5.317 3.220 1.00 97.62 117 LEU A O 1
ATOM 928 N N . THR A 1 118 ? 0.656 -5.030 1.256 1.00 96.75 118 THR A N 1
ATOM 929 C CA . THR A 1 118 ? -0.527 -4.669 0.464 1.00 96.75 118 THR A CA 1
ATOM 930 C C . THR A 1 118 ? -1.585 -5.768 0.518 1.00 96.75 118 THR A C 1
ATOM 932 O O . THR A 1 118 ? -2.769 -5.482 0.706 1.00 96.75 118 THR A O 1
ATOM 935 N N . MET A 1 119 ? -1.184 -7.041 0.436 1.00 95.62 119 MET A N 1
ATOM 936 C CA . MET A 1 119 ? -2.095 -8.164 0.674 1.00 95.62 119 MET A CA 1
ATOM 937 C C . MET A 1 119 ? -2.647 -8.157 2.104 1.00 95.62 119 MET A C 1
ATOM 939 O O . MET A 1 119 ? -3.857 -8.286 2.282 1.00 95.62 119 MET A O 1
ATOM 943 N N . ALA A 1 120 ? -1.795 -7.952 3.112 1.00 95.12 120 ALA A N 1
ATOM 944 C CA . ALA A 1 120 ? -2.188 -7.947 4.520 1.00 95.12 120 ALA A CA 1
ATOM 945 C C . ALA A 1 120 ? -3.171 -6.818 4.881 1.00 95.12 120 ALA A C 1
ATOM 947 O O . ALA A 1 120 ? -4.044 -7.029 5.720 1.00 95.12 120 ALA A O 1
ATOM 948 N N . ILE A 1 121 ? -3.081 -5.652 4.229 1.00 93.94 121 ILE A N 1
ATOM 949 C CA . ILE A 1 121 ? -4.011 -4.525 4.429 1.00 93.94 121 ILE A CA 1
ATOM 950 C C . ILE A 1 121 ? -5.232 -4.563 3.494 1.00 93.94 121 ILE A C 1
ATOM 952 O O . ILE A 1 121 ? -6.186 -3.815 3.696 1.00 93.94 121 ILE A O 1
ATOM 956 N N . THR A 1 122 ? -5.267 -5.457 2.495 1.00 93.88 122 THR A N 1
ATOM 957 C CA . THR A 1 122 ? -6.424 -5.606 1.585 1.00 93.88 122 THR A CA 1
ATOM 958 C C . THR A 1 122 ? -7.749 -5.835 2.333 1.00 93.88 122 THR A C 1
ATOM 960 O O . THR A 1 122 ? -8.753 -5.234 1.945 1.00 93.88 122 THR A O 1
ATOM 963 N N . PRO A 1 123 ? -7.803 -6.629 3.420 1.00 93.12 123 PRO A N 1
ATOM 964 C CA . PRO A 1 123 ? -9.008 -6.765 4.232 1.00 93.12 123 PRO A CA 1
ATOM 965 C C . PRO A 1 123 ? -9.530 -5.437 4.799 1.00 93.12 123 PRO A C 1
ATOM 967 O O . PRO A 1 123 ? -10.741 -5.238 4.806 1.00 93.12 123 PRO A O 1
ATOM 970 N N . ALA A 1 124 ? -8.665 -4.495 5.194 1.00 91.62 124 ALA A N 1
ATOM 971 C CA . ALA A 1 124 ? -9.099 -3.163 5.632 1.00 91.62 124 ALA A CA 1
ATOM 972 C C . ALA A 1 124 ? -9.769 -2.384 4.483 1.00 91.62 124 ALA A C 1
ATOM 974 O O . ALA A 1 124 ? -10.831 -1.786 4.663 1.00 91.62 124 ALA A O 1
ATOM 975 N N . ASN A 1 125 ? -9.234 -2.492 3.261 1.00 89.69 125 ASN A N 1
ATOM 976 C CA . ASN A 1 125 ? -9.854 -1.910 2.065 1.00 89.69 125 ASN A CA 1
ATOM 977 C C . ASN A 1 125 ? -11.226 -2.533 1.749 1.00 89.69 125 ASN A C 1
ATOM 979 O O . ASN A 1 125 ? -12.162 -1.819 1.378 1.00 89.69 125 ASN A O 1
ATOM 983 N N . ILE A 1 126 ? -11.373 -3.850 1.931 1.00 90.56 126 ILE A N 1
ATOM 984 C CA . ILE A 1 126 ? -12.656 -4.554 1.774 1.00 90.56 126 ILE A CA 1
ATOM 985 C C . ILE A 1 126 ? -13.637 -4.141 2.874 1.00 90.56 126 ILE A C 1
ATOM 987 O O . ILE A 1 126 ? -14.814 -3.920 2.593 1.00 90.56 126 ILE A O 1
ATOM 991 N N . TYR A 1 127 ? -13.175 -4.019 4.117 1.00 91.12 127 TYR A N 1
ATOM 992 C CA . TYR A 1 127 ? -14.000 -3.606 5.248 1.00 91.12 127 TYR A CA 1
ATOM 993 C C . TYR A 1 127 ? -14.571 -2.209 5.026 1.00 91.12 127 TYR A C 1
ATOM 995 O O . TYR A 1 127 ? -15.788 -2.039 5.054 1.00 91.12 127 TYR A O 1
ATOM 1003 N N . MET A 1 128 ? -13.715 -1.256 4.655 1.00 87.56 128 MET A N 1
ATOM 1004 C CA . MET A 1 128 ? -14.121 0.096 4.278 1.00 87.56 128 MET A CA 1
ATOM 1005 C C . MET A 1 128 ? -15.180 0.099 3.168 1.00 87.56 128 MET A C 1
ATOM 1007 O O . MET A 1 128 ? -16.141 0.859 3.242 1.00 87.56 128 MET A O 1
ATOM 1011 N N . ALA A 1 129 ? -15.035 -0.758 2.151 1.00 85.75 129 ALA A N 1
ATOM 1012 C CA . ALA A 1 129 ? -15.998 -0.841 1.055 1.00 85.75 129 ALA A CA 1
ATOM 1013 C C . ALA A 1 129 ? -17.323 -1.520 1.438 1.00 85.75 129 ALA A C 1
ATOM 1015 O O . ALA A 1 129 ? -18.362 -1.174 0.887 1.00 85.75 129 ALA A O 1
ATOM 1016 N N . THR A 1 130 ? -17.295 -2.493 2.349 1.00 86.50 130 THR A N 1
ATOM 1017 C CA . THR A 1 130 ? -18.477 -3.287 2.733 1.00 86.50 130 THR A CA 1
ATOM 1018 C C . THR A 1 130 ? -19.271 -2.675 3.884 1.00 86.50 130 THR A C 1
ATOM 1020 O O . THR A 1 130 ? -20.452 -2.977 4.017 1.00 86.50 130 THR A O 1
ATOM 1023 N N . HIS A 1 131 ? -18.646 -1.814 4.686 1.00 86.69 131 HIS A N 1
ATOM 1024 C CA . HIS A 1 131 ? -19.247 -1.173 5.861 1.00 86.69 131 HIS A CA 1
ATOM 1025 C C . HIS A 1 131 ? -19.396 0.346 5.697 1.00 86.69 131 HIS A C 1
ATOM 1027 O O . HIS A 1 131 ? -19.669 1.037 6.673 1.00 86.69 131 HIS A O 1
ATOM 1033 N N . ASP A 1 132 ? -19.213 0.848 4.469 1.00 82.50 132 ASP A N 1
ATOM 1034 C CA . ASP A 1 132 ? -19.353 2.261 4.094 1.00 82.50 132 ASP A CA 1
ATOM 1035 C C . ASP A 1 132 ? -18.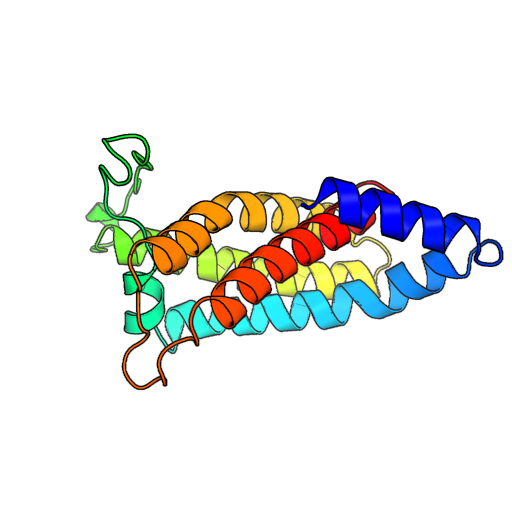600 3.211 5.041 1.00 82.50 132 ASP A C 1
ATOM 1037 O O . ASP A 1 132 ? -19.126 4.217 5.515 1.00 82.50 132 ASP A O 1
ATOM 1041 N N . ILE A 1 133 ? -17.351 2.859 5.366 1.00 82.69 133 ILE A N 1
ATOM 1042 C CA . ILE A 1 133 ? -16.536 3.673 6.270 1.00 82.69 133 ILE A CA 1
ATOM 1043 C C . ILE A 1 133 ? -16.200 4.986 5.566 1.00 82.69 133 ILE A C 1
ATOM 1045 O O . ILE A 1 133 ? -15.452 5.007 4.584 1.00 82.69 133 ILE A O 1
ATOM 1049 N N . GLN A 1 134 ? -16.741 6.082 6.098 1.00 78.31 134 GLN A N 1
ATOM 1050 C CA . GLN A 1 134 ? -16.491 7.432 5.612 1.00 78.31 134 GLN A CA 1
ATOM 1051 C C . GLN A 1 134 ? -15.458 8.127 6.508 1.00 78.31 134 GLN A C 1
ATOM 1053 O O . GLN A 1 134 ? -15.730 8.341 7.694 1.00 78.31 134 GLN A O 1
ATOM 1058 N N . PRO A 1 135 ? -14.275 8.490 5.977 1.00 68.81 135 PRO A N 1
ATOM 1059 C CA . PRO A 1 135 ? -13.294 9.265 6.722 1.00 68.81 135 PRO A CA 1
ATOM 1060 C C . PRO A 1 135 ? -13.910 10.585 7.216 1.00 68.81 135 PRO A C 1
ATOM 1062 O O . PRO A 1 135 ? -14.532 11.299 6.419 1.00 68.81 135 PRO A O 1
ATOM 1065 N N . PRO A 1 136 ? -13.739 10.952 8.498 1.00 70.31 136 PRO A N 1
ATOM 1066 C CA . PRO A 1 136 ? -14.246 12.213 9.027 1.00 70.31 136 PRO A CA 1
ATOM 1067 C C . PRO A 1 136 ? -13.783 13.411 8.187 1.00 70.31 136 PRO A C 1
ATOM 1069 O O . PRO A 1 136 ? -12.594 13.578 7.920 1.00 70.31 136 PRO A O 1
ATOM 1072 N N . GLY A 1 137 ? -14.723 14.262 7.771 1.00 71.56 137 GLY A N 1
ATOM 1073 C CA . GLY A 1 137 ? -14.420 15.485 7.021 1.00 71.56 137 GLY A CA 1
ATOM 1074 C C . GLY A 1 137 ? -14.117 15.293 5.530 1.00 71.56 137 GLY A C 1
ATOM 1075 O O . GLY A 1 137 ? -13.788 16.273 4.865 1.00 71.56 137 GLY A O 1
ATOM 1076 N N . GLN A 1 138 ? -14.252 14.079 4.985 1.00 69.75 138 GLN A N 1
ATOM 1077 C CA . GLN A 1 138 ? -14.146 13.828 3.544 1.00 69.75 138 GLN A CA 1
ATOM 1078 C C . GLN A 1 138 ? -15.524 13.593 2.909 1.00 69.75 138 GLN A C 1
ATOM 1080 O O . GLN A 1 138 ? -16.428 13.075 3.570 1.00 69.75 138 GLN A O 1
ATOM 1085 N N . PRO A 1 139 ? -15.719 13.982 1.633 1.00 76.81 139 PRO A N 1
ATOM 1086 C CA . PRO A 1 139 ? -16.950 13.672 0.925 1.00 76.81 139 PRO A CA 1
ATOM 1087 C C . PRO A 1 139 ? -17.124 12.151 0.790 1.00 76.81 139 PRO A C 1
ATOM 1089 O O . PRO A 1 139 ? -16.126 11.445 0.605 1.00 76.81 139 PRO A O 1
ATOM 1092 N N . PRO A 1 140 ? -18.373 11.649 0.823 1.00 79.88 140 PRO A N 1
ATOM 1093 C CA . PRO A 1 140 ? -18.632 10.234 0.645 1.00 79.88 140 PRO A CA 1
ATOM 1094 C C . PRO A 1 140 ? -18.068 9.706 -0.668 1.00 79.88 140 PRO A C 1
ATOM 1096 O O . PRO A 1 140 ? -18.175 10.350 -1.717 1.00 79.88 140 PRO A O 1
ATOM 1099 N N . VAL A 1 141 ? -17.489 8.511 -0.621 1.00 80.44 141 VAL A N 1
ATOM 1100 C CA . VAL A 1 141 ? -17.011 7.829 -1.827 1.00 80.44 141 VAL A CA 1
ATOM 1101 C C . VAL A 1 141 ? -18.213 7.489 -2.715 1.00 80.44 141 VAL A C 1
ATOM 1103 O O . VAL A 1 141 ? -19.132 6.818 -2.250 1.00 80.44 141 VAL A O 1
ATOM 1106 N N . PRO A 1 142 ? -18.239 7.907 -3.995 1.00 83.56 142 PRO A N 1
ATOM 1107 C CA . PRO A 1 142 ? -19.383 7.636 -4.858 1.00 83.56 142 PRO A CA 1
ATOM 1108 C C . PRO A 1 142 ? -19.614 6.133 -5.057 1.00 83.56 142 PRO A C 1
ATOM 1110 O O . PRO A 1 142 ? -18.737 5.421 -5.554 1.00 83.56 142 PRO A O 1
ATOM 1113 N N . TYR A 1 143 ? -20.813 5.652 -4.733 1.00 80.44 143 TYR A N 1
ATOM 1114 C CA . TYR A 1 143 ? -21.208 4.265 -4.966 1.00 80.44 143 TYR A CA 1
ATOM 1115 C C . TYR A 1 143 ? -21.853 4.086 -6.356 1.00 80.44 143 TYR A C 1
ATOM 1117 O O . TYR A 1 143 ? -22.666 4.922 -6.753 1.00 80.44 143 TYR A O 1
ATOM 1125 N N . PRO A 1 144 ? -21.543 3.011 -7.115 1.00 83.19 144 PRO A N 1
ATOM 1126 C CA . PRO A 1 144 ? -20.550 1.965 -6.828 1.00 83.19 144 PRO A CA 1
ATOM 1127 C C . PRO A 1 144 ? -19.131 2.299 -7.332 1.00 83.19 144 PRO A C 1
ATOM 1129 O O . PRO A 1 144 ? -18.170 1.604 -7.001 1.00 83.19 144 PRO A O 1
ATOM 1132 N N . VAL A 1 145 ? -18.988 3.342 -8.156 1.00 84.88 145 VAL A N 1
ATOM 1133 C CA . VAL A 1 145 ? -17.799 3.578 -8.996 1.00 84.88 145 VAL A CA 1
ATOM 1134 C C . VAL A 1 145 ? -16.519 3.783 -8.183 1.00 84.88 145 VAL A C 1
ATOM 1136 O O . VAL A 1 145 ? -15.489 3.199 -8.514 1.00 84.88 145 VAL A O 1
ATOM 1139 N N . GLY A 1 146 ? -16.567 4.560 -7.101 1.00 82.94 146 GLY A N 1
ATOM 1140 C CA . GLY A 1 146 ? -15.399 4.831 -6.262 1.00 82.94 146 GLY A CA 1
ATOM 1141 C C . GLY A 1 146 ? -14.871 3.581 -5.555 1.00 82.94 146 GLY A C 1
ATOM 1142 O O . GLY A 1 146 ? -13.659 3.395 -5.445 1.00 82.94 146 GLY A O 1
ATOM 1143 N N . HIS A 1 147 ? -15.759 2.671 -5.148 1.00 83.06 147 HIS A N 1
ATOM 1144 C CA . HIS A 1 147 ? -15.367 1.403 -4.526 1.00 83.06 147 HIS A CA 1
ATOM 1145 C C . HIS A 1 147 ? -14.765 0.430 -5.542 1.00 83.06 147 HIS A C 1
ATOM 1147 O O . HIS A 1 147 ? -13.739 -0.192 -5.262 1.00 83.06 147 HIS A O 1
ATOM 1153 N N . VAL A 1 148 ? -15.349 0.345 -6.742 1.00 86.44 148 VAL A N 1
ATOM 1154 C CA . VAL A 1 148 ? -14.793 -0.454 -7.845 1.00 86.44 148 VAL A CA 1
ATOM 1155 C C . VAL A 1 148 ? -13.406 0.055 -8.228 1.00 86.44 148 VAL A C 1
ATOM 1157 O O . VAL A 1 148 ? -12.483 -0.744 -8.372 1.00 86.44 148 VAL A O 1
ATOM 1160 N N . PHE A 1 149 ? -13.232 1.376 -8.325 1.00 87.56 149 PHE A N 1
ATOM 1161 C CA . PHE A 1 149 ? -11.935 1.981 -8.614 1.00 87.56 149 PHE A CA 1
ATOM 1162 C C . PHE A 1 149 ? -10.888 1.623 -7.554 1.00 87.56 149 PHE A C 1
ATOM 1164 O O . PHE A 1 149 ? -9.791 1.201 -7.909 1.00 87.56 149 PHE A O 1
ATOM 1171 N N . ARG A 1 150 ? -11.224 1.712 -6.260 1.00 86.00 150 ARG A N 1
ATOM 1172 C CA . ARG A 1 150 ? -10.313 1.314 -5.172 1.00 86.00 150 ARG A CA 1
ATOM 1173 C C . ARG A 1 150 ? -9.914 -0.161 -5.264 1.00 86.00 150 ARG A C 1
ATOM 1175 O O . ARG A 1 150 ? -8.734 -0.481 -5.154 1.00 86.00 150 ARG A O 1
ATOM 1182 N N . GLY A 1 151 ? -10.871 -1.054 -5.522 1.00 89.19 151 GLY A N 1
ATOM 1183 C CA . GLY A 1 151 ? -10.593 -2.481 -5.719 1.00 89.19 151 GLY A CA 1
ATOM 1184 C C . GLY A 1 151 ? -9.708 -2.759 -6.942 1.00 89.19 151 GLY A C 1
ATOM 1185 O O . GLY A 1 151 ? -8.795 -3.584 -6.878 1.00 89.19 151 GLY A O 1
ATOM 1186 N N . ALA A 1 152 ? -9.935 -2.042 -8.045 1.00 92.25 152 ALA A N 1
ATOM 1187 C CA . ALA A 1 152 ? -9.101 -2.126 -9.240 1.00 92.25 152 ALA A CA 1
ATOM 1188 C C . ALA A 1 152 ? -7.681 -1.602 -8.977 1.00 92.25 152 ALA A C 1
ATOM 1190 O O . ALA A 1 152 ? -6.715 -2.283 -9.314 1.00 92.25 152 ALA A O 1
ATOM 1191 N N . ALA A 1 153 ? -7.543 -0.452 -8.311 1.00 92.06 153 ALA A N 1
ATOM 1192 C CA . ALA A 1 153 ? -6.254 0.118 -7.928 1.00 92.06 153 ALA A CA 1
ATOM 1193 C C . ALA A 1 153 ? -5.451 -0.842 -7.037 1.00 92.06 153 ALA A C 1
ATOM 1195 O O . ALA A 1 153 ? -4.265 -1.043 -7.280 1.00 92.06 153 ALA A O 1
ATOM 1196 N N . GLN A 1 154 ? -6.102 -1.521 -6.084 1.00 94.00 154 GLN A N 1
ATOM 1197 C CA . GLN A 1 154 ? -5.471 -2.564 -5.268 1.00 94.00 154 GLN A CA 1
ATOM 1198 C C . GLN A 1 154 ? -4.898 -3.701 -6.129 1.00 94.00 154 GLN A C 1
ATOM 1200 O O . GLN A 1 154 ? -3.772 -4.146 -5.913 1.00 94.00 154 GLN A O 1
ATOM 1205 N N . CYS A 1 155 ? -5.659 -4.166 -7.126 1.00 96.06 155 CYS A N 1
ATOM 1206 C CA . CYS A 1 155 ? -5.199 -5.204 -8.051 1.00 96.06 155 CYS A CA 1
ATOM 1207 C C . CYS A 1 155 ? -3.997 -4.738 -8.882 1.00 96.06 155 CYS A C 1
ATOM 1209 O O . CYS A 1 155 ? -3.077 -5.522 -9.107 1.00 96.06 155 CYS A O 1
ATOM 1211 N N . VAL A 1 156 ? -4.005 -3.475 -9.317 1.00 96.31 156 VAL A N 1
ATOM 1212 C CA . VAL A 1 156 ? -2.907 -2.862 -10.073 1.00 96.31 156 VAL A CA 1
ATOM 1213 C C . VAL A 1 156 ? -1.650 -2.755 -9.214 1.00 96.31 156 VAL A C 1
ATOM 1215 O O . VAL A 1 156 ? -0.601 -3.231 -9.634 1.00 96.31 156 VAL A O 1
ATOM 1218 N N . LEU A 1 157 ? -1.747 -2.227 -7.991 1.00 96.12 157 LEU A N 1
ATOM 1219 C CA . LEU A 1 157 ? -0.605 -2.118 -7.076 1.00 96.12 157 LEU A CA 1
ATOM 1220 C C . LEU A 1 157 ? 0.036 -3.482 -6.798 1.00 96.12 157 LEU A C 1
ATOM 1222 O O . LEU A 1 157 ? 1.252 -3.630 -6.906 1.00 96.12 157 LEU A O 1
ATOM 1226 N N . LEU A 1 158 ? -0.781 -4.500 -6.513 1.00 97.25 158 LEU A N 1
ATOM 1227 C CA . LEU A 1 158 ? -0.292 -5.863 -6.305 1.00 97.25 158 LEU A CA 1
ATOM 1228 C C . LEU A 1 158 ? 0.431 -6.419 -7.541 1.00 97.25 158 LEU A C 1
ATOM 1230 O O . LEU A 1 158 ? 1.451 -7.083 -7.389 1.00 97.25 158 LEU A O 1
ATOM 1234 N N . ALA A 1 159 ? -0.059 -6.143 -8.752 1.00 97.56 159 ALA A N 1
ATOM 1235 C CA . ALA A 1 159 ? 0.582 -6.600 -9.984 1.00 97.56 159 ALA A CA 1
ATOM 1236 C C . ALA A 1 159 ? 1.930 -5.904 -10.225 1.00 97.56 159 ALA A C 1
ATOM 1238 O O . ALA A 1 159 ? 2.899 -6.555 -10.611 1.00 97.56 159 ALA A O 1
ATOM 1239 N N . PHE A 1 160 ? 2.014 -4.602 -9.941 1.00 97.31 160 PHE A N 1
ATOM 1240 C CA . PHE A 1 160 ? 3.250 -3.832 -10.076 1.00 97.31 160 PHE A CA 1
ATOM 1241 C C . PHE A 1 160 ? 4.323 -4.327 -9.103 1.00 97.31 160 PHE A C 1
ATOM 1243 O O . PHE A 1 160 ? 5.464 -4.541 -9.509 1.00 97.31 160 PHE A O 1
ATOM 1250 N N . PHE A 1 161 ? 3.964 -4.571 -7.837 1.00 97.56 161 PHE A N 1
ATOM 1251 C 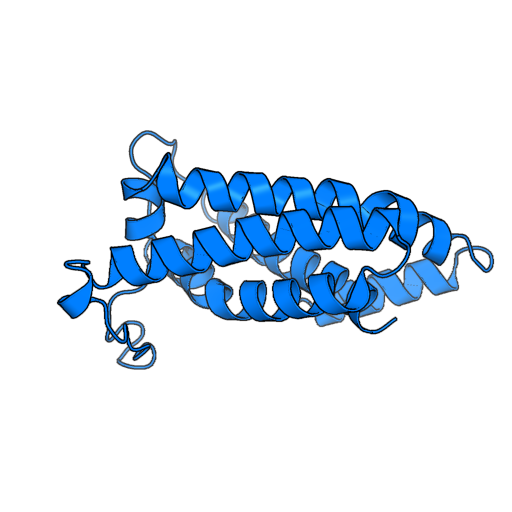CA . PHE A 1 161 ? 4.912 -5.149 -6.885 1.00 97.56 161 PHE A CA 1
ATOM 1252 C C . PHE A 1 161 ? 5.284 -6.589 -7.221 1.00 97.56 161 PHE A C 1
ATOM 1254 O O . PHE A 1 161 ? 6.436 -6.958 -7.027 1.00 97.56 161 PHE A O 1
ATOM 1261 N N . PHE A 1 162 ? 4.351 -7.389 -7.748 1.00 97.38 162 PHE A N 1
ATOM 1262 C CA . PHE A 1 162 ? 4.654 -8.746 -8.198 1.00 97.38 162 PHE A CA 1
ATOM 1263 C C . PHE A 1 162 ? 5.709 -8.744 -9.309 1.00 97.38 162 PHE A C 1
ATOM 1265 O O . PHE A 1 162 ? 6.705 -9.452 -9.185 1.00 97.38 162 PHE A O 1
ATOM 1272 N N . LYS A 1 163 ? 5.529 -7.908 -10.343 1.00 96.06 163 LYS A N 1
ATOM 1273 C CA . LYS A 1 163 ? 6.530 -7.696 -11.398 1.00 96.06 163 LYS A CA 1
ATOM 1274 C C . LYS A 1 163 ? 7.871 -7.300 -10.773 1.00 96.06 163 LYS A C 1
ATOM 1276 O O . LYS A 1 163 ? 8.802 -8.082 -10.820 1.00 96.06 163 LYS A O 1
ATOM 1281 N N . LEU A 1 164 ? 7.932 -6.182 -10.045 1.00 96.00 164 LEU A N 1
ATOM 1282 C CA . LEU A 1 164 ? 9.178 -5.699 -9.425 1.00 96.00 164 LEU A CA 1
ATOM 1283 C C . LEU A 1 164 ? 9.878 -6.716 -8.504 1.00 96.00 164 LEU A C 1
ATOM 1285 O O . LEU A 1 164 ? 11.095 -6.653 -8.348 1.00 96.00 164 LEU A O 1
ATOM 1289 N N . ALA A 1 165 ? 9.131 -7.608 -7.852 1.00 96.19 165 ALA A N 1
ATOM 1290 C CA . ALA A 1 165 ? 9.678 -8.601 -6.934 1.00 96.19 165 ALA A CA 1
ATOM 1291 C C . ALA A 1 165 ? 10.219 -9.857 -7.632 1.00 96.19 165 ALA A C 1
ATOM 1293 O O . ALA A 1 165 ? 11.158 -10.468 -7.118 1.00 96.19 165 ALA A O 1
ATOM 1294 N N . PHE A 1 166 ? 9.618 -10.270 -8.752 1.00 94.69 166 PHE A N 1
ATOM 1295 C CA . PHE A 1 166 ? 9.810 -11.614 -9.308 1.00 94.69 166 PHE A CA 1
ATOM 1296 C C . PHE A 1 166 ? 10.157 -11.665 -10.798 1.00 94.69 166 PHE A C 1
ATOM 1298 O O . PHE A 1 166 ? 10.513 -12.745 -11.273 1.00 94.69 166 PHE A O 1
ATOM 1305 N N . GLN A 1 167 ? 10.033 -10.557 -11.531 1.00 84.06 167 GLN A N 1
ATOM 1306 C CA . GLN A 1 167 ? 10.217 -10.487 -12.983 1.00 84.06 167 GLN A CA 1
ATOM 1307 C C . GLN A 1 167 ? 10.967 -9.213 -13.363 1.00 84.06 167 GLN A C 1
ATOM 1309 O O . GLN A 1 167 ? 12.027 -9.329 -14.005 1.00 84.06 167 GLN A O 1
#

pLDDT: mean 93.02, std 5.84, range [68.81, 98.44]

Secondary structure (DSSP, 8-state):
-HHHHHHHHHHHHHHSPTTHHHHHHHHHSHHHHHHHHHHHHHHHHHTHHHHHTTSPPTTHHHHT-----TTTGGGT--HHHHHHHHHHHHHHHHHHHHHHHHHTT--HHHHHHHHHHHHHHHHHHHHHHHTT-PPTTSPPPPTTHHHHHHHHHHHHHHHHHHHHHH-

Radius of gyration: 17.22 Å; chains: 1; bounding box: 42×30×55 Å

Sequence (167 aa):
GTYLVIDFLEFVEWILPNGYFDLWRDYTWPVPLGLIYMAAGVAHFALKDSFTAMVPPIGTWGGLWQVPAPGADKLGLKYEEFHNYWSGICEFGGGALLILGGLNHAPQIPAFLLFLLTMAITPANIYMATHDIQPPGQPPVPYPVGHVFRGAAQCVLLAFFFKLAFQ

Organism: NCBI:txid265537